Protein AF-0000000069692227 (afdb_homodimer)

Organism: Araneus ventricosus (NCBI:txid182803)

Radius of gyration: 16.49 Å; Cα contacts (8 Å, |Δi|>4): 123; chains: 2; bounding box: 39×41×38 Å

Foldseek 3Di:
DVVVVVVLCVQLVDPVSVVVVLVVLVVVVDPCSVVCCCVSPNQNVLQVCVVCVVVVVVVCVVVVNDDCLSVDPVSVVVSVVVNVVSVVVVD/DVVVVVVLCVQLVDPVNVVVVLVVLVVVVDPCSVVCCCVSPNQNVLQVCVVCVVVVVVVCVVVVNDDCLSVDPVSVVVSVVVNVVSVVVVD

pLDDT: mean 85.36, std 9.93, range [54.22, 96.88]

Sequence (182 aa):
MNLVIKIINSILAKALYHRQFKDFLEEIDSQFSDLLLGLLSRGNVLQGFALCLSEIKTFLNEKSIHHPELEEDKWLQKFNFMVDRYHNETKMNLVIKIINSILAKALYHRQFKDFLEEIDSQFSDLLLGLLSRGNVLQGFALCLSEIKTFLNEKSIHHPELEEDKWLQKFNFMVDRYHNETK

Secondary structure (DSSP, 8-state):
-HHHHHHHHHHHH-HHHHHHHHHHHHHHT-TTHHHHHHHT-HHHHHHHHHHTHHHHHHHHHHTT---GGGG-HHHHHHHHHHHHHHHHH--/-HHHHHHHHHHHH-HHHHHHHHHHHHHHT-TTHHHHHHHT-HHHHHHHHHHTHHHHHHHHHHTT---GGGG-HHHHHHHHHHHHHHHHH--

Structure (mmCIF, N/CA/C/O backbone):
data_AF-0000000069692227-model_v1
#
loop_
_entity.id
_entity.type
_entity.pdbx_description
1 polymer 'General transcription factor II-I repeat domain-containing protein 2A'
#
loop_
_atom_site.group_PDB
_atom_site.id
_atom_site.type_symbol
_atom_site.label_atom_id
_atom_site.label_alt_id
_atom_site.label_comp_id
_atom_site.label_asym_id
_atom_site.label_entity_id
_atom_site.label_seq_id
_atom_site.pdbx_PDB_ins_code
_atom_site.Cartn_x
_atom_site.Cartn_y
_atom_site.Cartn_z
_atom_site.occupancy
_atom_site.B_iso_or_equiv
_atom_site.auth_seq_id
_atom_site.auth_comp_id
_atom_site.auth_asym_id
_atom_site.auth_atom_id
_atom_site.pdbx_PDB_model_num
ATOM 1 N N . MET A 1 1 ? -5.719 8.078 -8.367 1 85.19 1 MET A N 1
ATOM 2 C CA . MET A 1 1 ? -5.168 7.086 -7.441 1 85.19 1 MET A CA 1
ATOM 3 C C . MET A 1 1 ? -3.643 7.105 -7.473 1 85.19 1 MET A C 1
ATOM 5 O O . MET A 1 1 ? -2.994 6.895 -6.445 1 85.19 1 MET A O 1
ATOM 9 N N . ASN A 1 2 ? -3.057 7.688 -8.562 1 87.94 2 ASN A N 1
ATOM 10 C CA . ASN A 1 2 ? -1.614 7.578 -8.75 1 87.94 2 ASN A CA 1
ATOM 11 C C . ASN A 1 2 ? -0.852 8.398 -7.711 1 87.94 2 ASN A C 1
ATOM 13 O O . ASN A 1 2 ? 0.152 7.934 -7.164 1 87.94 2 ASN A O 1
ATOM 17 N N . LEU A 1 3 ? -1.368 9.57 -7.473 1 92.06 3 LEU A N 1
ATOM 18 C CA . LEU A 1 3 ? -0.675 10.406 -6.5 1 92.06 3 LEU A CA 1
ATOM 19 C C . LEU A 1 3 ? -0.77 9.805 -5.102 1 92.06 3 LEU A C 1
ATOM 21 O O . LEU A 1 3 ? 0.198 9.844 -4.336 1 92.06 3 LEU A O 1
ATOM 25 N N . VAL A 1 4 ? -1.927 9.258 -4.82 1 91.12 4 VAL A N 1
ATOM 26 C CA . VAL A 1 4 ? -2.125 8.617 -3.525 1 91.12 4 VAL A CA 1
ATOM 27 C C . VAL A 1 4 ? -1.116 7.484 -3.348 1 91.12 4 VAL A C 1
ATOM 29 O O . VAL A 1 4 ? -0.415 7.422 -2.336 1 91.12 4 VAL A O 1
ATOM 32 N N . ILE A 1 5 ? -0.958 6.688 -4.301 1 87.69 5 ILE A N 1
ATOM 33 C CA . ILE A 1 5 ? -0.042 5.555 -4.266 1 87.69 5 ILE A CA 1
ATOM 34 C C . ILE A 1 5 ? 1.396 6.055 -4.156 1 87.69 5 ILE A C 1
ATOM 36 O O . ILE A 1 5 ? 2.189 5.52 -3.377 1 87.69 5 ILE A O 1
ATOM 40 N N . LYS A 1 6 ? 1.663 7.047 -4.887 1 90.06 6 LYS A N 1
ATOM 41 C CA . LYS A 1 6 ? 3.004 7.625 -4.859 1 90.06 6 LYS A CA 1
ATOM 42 C C . LYS A 1 6 ? 3.365 8.109 -3.457 1 90.06 6 LYS A C 1
ATOM 44 O O . LYS A 1 6 ? 4.477 7.875 -2.98 1 90.06 6 LYS A O 1
ATOM 49 N N . ILE A 1 7 ? 2.508 8.781 -2.879 1 91.38 7 ILE A N 1
ATOM 50 C CA . ILE A 1 7 ? 2.74 9.336 -1.549 1 91.38 7 ILE A CA 1
ATOM 51 C C . ILE A 1 7 ? 2.896 8.203 -0.538 1 91.38 7 ILE A C 1
ATOM 53 O O . ILE A 1 7 ? 3.854 8.18 0.242 1 91.38 7 ILE A O 1
ATOM 57 N N . ILE A 1 8 ? 2 7.273 -0.584 1 88.19 8 ILE A N 1
ATOM 58 C CA . ILE A 1 8 ? 2.064 6.148 0.341 1 88.19 8 ILE A CA 1
ATOM 59 C C . ILE A 1 8 ? 3.375 5.387 0.139 1 88.19 8 ILE A C 1
ATOM 61 O O . ILE A 1 8 ? 4.043 5.023 1.108 1 88.19 8 ILE A O 1
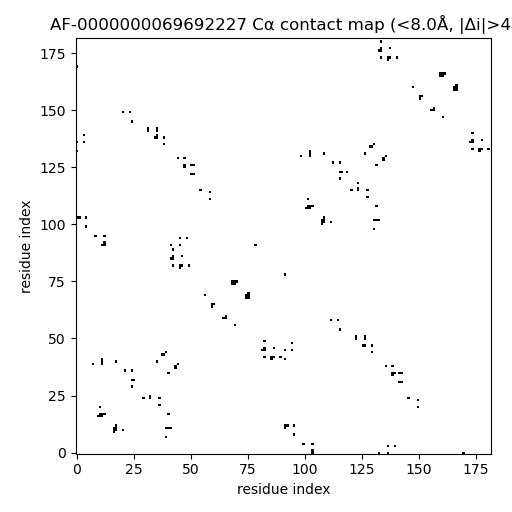ATOM 65 N N . ASN A 1 9 ? 3.803 5.281 -1.058 1 87.69 9 ASN A N 1
ATOM 66 C CA . ASN A 1 9 ? 5.051 4.594 -1.369 1 87.69 9 ASN A CA 1
ATOM 67 C C . ASN A 1 9 ? 6.262 5.359 -0.849 1 87.69 9 ASN A C 1
ATOM 69 O O . ASN A 1 9 ? 7.25 4.758 -0.424 1 87.69 9 ASN A O 1
ATOM 73 N N . SER A 1 10 ? 6.211 6.648 -0.924 1 90.44 10 SER A N 1
ATOM 74 C CA . SER A 1 10 ? 7.332 7.453 -0.444 1 90.44 10 SER A CA 1
ATOM 75 C C . SER A 1 10 ? 7.543 7.27 1.056 1 90.44 10 SER A C 1
ATOM 77 O O . SER A 1 10 ? 8.672 7.34 1.544 1 90.44 10 SER A O 1
ATOM 79 N N . ILE A 1 11 ? 6.48 6.977 1.754 1 88.75 11 ILE A N 1
ATOM 80 C CA . ILE A 1 11 ? 6.535 6.809 3.203 1 88.75 11 ILE A CA 1
ATOM 81 C C . ILE A 1 11 ? 6.957 5.383 3.543 1 88.75 11 ILE A C 1
ATOM 83 O O . ILE A 1 11 ? 7.844 5.172 4.379 1 88.75 11 ILE A O 1
ATOM 87 N N . LEU A 1 12 ? 6.422 4.391 2.846 1 85.94 12 LEU A N 1
ATOM 88 C CA . LEU A 1 12 ? 6.621 2.988 3.189 1 85.94 12 LEU A CA 1
ATOM 89 C C . LEU A 1 12 ? 7.953 2.479 2.654 1 85.94 12 LEU A C 1
ATOM 91 O O . LEU A 1 12 ? 8.586 1.612 3.266 1 85.94 12 LEU A O 1
ATOM 95 N N . ALA A 1 13 ? 8.367 2.994 1.602 1 85.81 13 ALA A N 1
ATOM 96 C CA . ALA A 1 13 ? 9.555 2.457 0.939 1 85.81 13 ALA A CA 1
ATOM 97 C C . ALA A 1 13 ? 10.828 2.871 1.675 1 85.81 13 ALA A C 1
ATOM 99 O O . ALA A 1 13 ? 11.82 2.141 1.667 1 85.81 13 ALA A O 1
ATOM 100 N N . LYS A 1 14 ? 10.797 4.023 2.307 1 86.75 14 LYS A N 1
ATOM 101 C CA . LYS A 1 14 ? 11.945 4.523 3.057 1 86.75 14 LYS A CA 1
ATOM 102 C C . LYS A 1 14 ? 11.773 4.277 4.555 1 86.75 14 LYS A C 1
ATOM 104 O O . LYS A 1 14 ? 10.883 4.852 5.184 1 86.75 14 LYS A O 1
ATOM 109 N N . ALA A 1 15 ? 12.75 3.508 5.09 1 84.06 15 ALA A N 1
ATOM 110 C CA . ALA A 1 15 ? 12.68 3.133 6.5 1 84.06 15 ALA A CA 1
ATOM 111 C C . ALA A 1 15 ? 12.633 4.367 7.395 1 84.06 15 ALA A C 1
ATOM 113 O O . ALA A 1 15 ? 11.883 4.406 8.375 1 84.06 15 ALA A O 1
ATOM 114 N N . LEU A 1 16 ? 13.492 5.336 7.004 1 90.94 16 LEU A N 1
ATOM 115 C CA . LEU A 1 16 ? 13.562 6.543 7.816 1 90.94 16 LEU A CA 1
ATOM 116 C C . LEU A 1 16 ? 12.227 7.277 7.809 1 90.94 16 LEU A C 1
ATOM 118 O O . LEU A 1 16 ? 11.734 7.699 8.859 1 90.94 16 LEU A O 1
ATOM 122 N N . TYR A 1 17 ? 11.57 7.48 6.645 1 89 17 TYR A N 1
ATOM 123 C CA . TYR A 1 17 ? 10.297 8.18 6.539 1 89 17 TYR A CA 1
ATOM 124 C C . TYR A 1 17 ? 9.195 7.422 7.266 1 89 17 TYR A C 1
ATOM 126 O O . TYR A 1 17 ? 8.344 8.023 7.922 1 89 17 TYR A O 1
ATOM 134 N N . HIS A 1 18 ? 9.203 6.188 7.18 1 87.44 18 HIS A N 1
ATOM 135 C CA . HIS A 1 18 ? 8.203 5.383 7.879 1 87.44 18 HIS A CA 1
ATOM 136 C C . HIS A 1 18 ? 8.312 5.566 9.391 1 87.44 18 HIS A C 1
ATOM 138 O O . HIS A 1 18 ? 7.301 5.77 10.07 1 87.44 18 HIS A O 1
ATOM 144 N N . ARG A 1 19 ? 9.516 5.473 9.875 1 88.44 19 ARG A N 1
ATOM 145 C CA . ARG A 1 19 ? 9.727 5.637 11.305 1 88.44 19 ARG A CA 1
ATOM 146 C C . ARG A 1 19 ? 9.305 7.027 11.766 1 88.44 19 ARG A C 1
ATOM 148 O O . ARG A 1 19 ? 8.625 7.168 12.789 1 88.44 19 ARG A O 1
ATOM 155 N N . GLN A 1 20 ? 9.766 8.039 11.023 1 91 20 GLN A N 1
ATOM 156 C CA . GLN A 1 20 ? 9.445 9.414 11.398 1 91 20 GLN A CA 1
ATOM 157 C C . GLN A 1 20 ? 7.941 9.672 11.32 1 91 20 GLN A C 1
ATOM 159 O O . GLN A 1 20 ? 7.391 10.406 12.141 1 91 20 GLN A O 1
ATOM 164 N N . PHE A 1 21 ? 7.262 9.211 10.344 1 88.88 21 PHE A N 1
ATOM 165 C CA . PHE A 1 21 ? 5.816 9.359 10.242 1 88.88 21 PHE A CA 1
ATOM 166 C C . PHE A 1 21 ? 5.113 8.68 11.406 1 88.88 21 PHE A C 1
ATOM 168 O O . PHE A 1 21 ? 4.16 9.219 11.969 1 88.88 21 PHE A O 1
ATOM 175 N N . LYS A 1 22 ? 5.605 7.504 11.664 1 85.31 22 LYS A N 1
ATOM 176 C CA . LYS A 1 22 ? 5.047 6.797 12.82 1 85.31 22 LYS A CA 1
ATOM 177 C C . LYS A 1 22 ? 5.184 7.629 14.086 1 85.31 22 LYS A C 1
ATOM 179 O O . LYS A 1 22 ? 4.223 7.773 14.844 1 85.31 22 LYS A O 1
ATOM 184 N N . ASP A 1 23 ? 6.41 8.109 14.344 1 87.19 23 ASP A N 1
ATOM 185 C CA . ASP A 1 23 ? 6.645 8.961 15.508 1 87.19 23 ASP A CA 1
ATOM 186 C C . ASP A 1 23 ? 5.719 10.172 15.492 1 87.19 23 ASP A C 1
ATOM 188 O O . ASP A 1 23 ? 5.168 10.547 16.531 1 87.19 23 ASP A O 1
ATOM 192 N N . PHE A 1 24 ? 5.57 10.758 14.352 1 88.31 24 PHE A N 1
ATOM 193 C CA . PHE A 1 24 ? 4.719 11.93 14.164 1 88.31 24 PHE A CA 1
ATOM 194 C C . PHE A 1 24 ? 3.271 11.609 14.516 1 88.31 24 PHE A C 1
ATOM 196 O O . PHE A 1 24 ? 2.607 12.383 15.203 1 88.31 24 PHE A O 1
ATOM 203 N N . LEU A 1 25 ? 2.762 10.484 14.141 1 83.94 25 LEU A N 1
ATOM 204 C CA . LEU A 1 25 ? 1.383 10.094 14.414 1 83.94 25 LEU A CA 1
ATOM 205 C C . LEU A 1 25 ? 1.172 9.844 15.898 1 83.94 25 LEU A C 1
ATOM 207 O O . LEU A 1 25 ? 0.106 10.148 16.438 1 83.94 25 LEU A O 1
ATOM 211 N N . GLU A 1 26 ? 2.145 9.227 16.453 1 82.19 26 GLU A N 1
ATOM 212 C CA . GLU A 1 26 ? 2.059 8.945 17.875 1 82.19 26 GLU A CA 1
ATOM 213 C C . GLU A 1 26 ? 2.061 10.227 18.703 1 82.19 26 GLU A C 1
ATOM 215 O O . GLU A 1 26 ? 1.418 10.305 19.75 1 82.19 26 GLU A O 1
ATOM 220 N N . GLU A 1 27 ? 2.693 11.148 18.203 1 83.38 27 GLU A N 1
ATOM 221 C CA . GLU A 1 27 ? 2.812 12.422 18.906 1 83.38 27 GLU A CA 1
ATOM 222 C C . GLU A 1 27 ? 1.522 13.227 18.812 1 83.38 27 GLU A C 1
ATOM 224 O O . GLU A 1 27 ? 1.136 13.906 19.766 1 83.38 27 GLU A O 1
ATOM 229 N N . ILE A 1 28 ? 0.9 13.234 17.719 1 78.5 28 ILE A N 1
ATOM 230 C CA . ILE A 1 28 ? -0.261 14.094 17.5 1 78.5 28 ILE A CA 1
ATOM 231 C C . ILE A 1 28 ? -1.502 13.438 18.109 1 78.5 28 ILE A C 1
ATOM 233 O O . ILE A 1 28 ? -2.518 14.102 18.328 1 78.5 28 ILE A O 1
ATOM 237 N N . ASP A 1 29 ? -1.299 12.25 18.672 1 66.69 29 ASP A N 1
ATOM 238 C CA . ASP A 1 29 ? -2.377 11.523 19.328 1 66.69 29 ASP A CA 1
ATOM 239 C C . ASP A 1 29 ? -3.664 11.586 18.516 1 66.69 29 ASP A C 1
ATOM 241 O O . ASP A 1 29 ? -4.727 11.914 19.047 1 66.69 29 ASP A O 1
ATOM 245 N N . SER A 1 30 ? -3.521 11.469 17.312 1 66.31 30 SER A N 1
ATOM 246 C CA . SER A 1 30 ? -4.727 11.492 16.484 1 66.31 30 SER A CA 1
ATOM 247 C C . SER A 1 30 ? -5.555 10.227 16.672 1 66.31 30 SER A C 1
ATOM 249 O O . SER A 1 30 ? -5.008 9.156 16.953 1 66.31 30 SER A O 1
ATOM 251 N N . GLN A 1 31 ? -6.875 10.43 16.828 1 64.56 31 GLN A N 1
ATOM 252 C CA . GLN A 1 31 ? -7.797 9.305 16.953 1 64.56 31 GLN A CA 1
ATOM 253 C C . GLN A 1 31 ? -7.566 8.289 15.836 1 64.56 31 GLN A C 1
ATOM 255 O O . GLN A 1 31 ? -7.867 7.105 16 1 64.56 31 GLN A O 1
ATOM 260 N N . PHE A 1 32 ? -6.875 8.797 14.766 1 62.09 32 PHE A N 1
ATOM 261 C CA . PHE A 1 32 ? -6.762 7.934 13.594 1 62.09 32 PHE A CA 1
ATOM 262 C C . PHE A 1 32 ? -5.34 7.398 13.453 1 62.09 32 PHE A C 1
ATOM 264 O O . PHE A 1 32 ? -5.043 6.648 12.516 1 62.09 32 PHE A O 1
ATOM 271 N N . SER A 1 33 ? -4.609 7.695 14.453 1 70.5 33 SER A N 1
ATOM 272 C CA . SER A 1 33 ? -3.209 7.301 14.328 1 70.5 33 SER A CA 1
ATOM 273 C C . SER A 1 33 ? -3.072 5.793 14.156 1 70.5 33 SER A C 1
ATOM 275 O O . SER A 1 33 ? -2.346 5.328 13.273 1 70.5 33 SER A O 1
ATOM 277 N N . ASP A 1 34 ? -3.824 5.129 15 1 69 34 ASP A N 1
ATOM 278 C CA . ASP A 1 34 ? -3.732 3.672 14.938 1 69 34 ASP A CA 1
ATOM 279 C C . ASP A 1 34 ? -4.215 3.146 13.594 1 69 34 ASP A C 1
ATOM 281 O O . ASP A 1 34 ? -3.625 2.221 13.031 1 69 34 ASP A O 1
ATOM 285 N N . LEU A 1 35 ? -5.215 3.775 13.156 1 64.31 35 LEU A N 1
ATOM 286 C CA . LEU A 1 35 ? -5.758 3.357 11.867 1 64.31 35 LEU A CA 1
ATOM 287 C C . LEU A 1 35 ? -4.766 3.627 10.742 1 64.31 35 LEU A C 1
ATOM 289 O O . LEU A 1 35 ? -4.531 2.76 9.891 1 64.31 35 LEU A O 1
ATOM 293 N N . LEU A 1 36 ? -4.184 4.734 10.906 1 66.94 36 LEU A N 1
ATOM 294 C CA . LEU A 1 36 ? -3.256 5.129 9.852 1 66.94 36 LEU A CA 1
ATOM 295 C C . LEU A 1 36 ? -2.006 4.254 9.867 1 66.94 36 LEU A C 1
ATOM 297 O O . LEU A 1 36 ? -1.513 3.848 8.812 1 66.94 36 LEU A O 1
ATOM 301 N N . LEU A 1 37 ? -1.654 3.955 11.023 1 70.81 37 LEU A N 1
ATOM 302 C CA . LEU A 1 37 ? -0.485 3.096 11.172 1 70.81 37 LEU A CA 1
ATOM 303 C C . LEU A 1 37 ? -0.765 1.699 10.625 1 70.81 37 LEU A C 1
ATOM 305 O O . LEU A 1 37 ? 0.113 1.074 10.023 1 70.81 37 LEU A O 1
ATOM 309 N N . GLY A 1 38 ? -1.977 1.299 10.789 1 72.38 38 GLY A N 1
ATOM 310 C CA . GLY A 1 38 ? -2.371 0.005 10.258 1 72.38 38 GLY A CA 1
ATOM 311 C C . GLY A 1 38 ? -2.42 -0.026 8.734 1 72.38 38 GLY A C 1
ATOM 312 O O . GLY A 1 38 ? -1.906 -0.958 8.117 1 72.38 38 GLY A O 1
ATOM 313 N N . LEU A 1 39 ? -2.945 1 8.297 1 69.88 39 LEU A N 1
ATOM 314 C CA . LEU A 1 39 ? -3.141 1.066 6.848 1 69.88 39 LEU A CA 1
ATOM 315 C C . LEU A 1 39 ? -1.819 1.332 6.133 1 69.88 39 LEU A C 1
ATOM 317 O O . LEU A 1 39 ? -1.556 0.76 5.074 1 69.88 39 LEU A O 1
ATOM 321 N N . LEU A 1 40 ? -1.002 2.049 6.82 1 74.5 40 LEU A N 1
ATOM 322 C CA . LEU A 1 40 ? 0.253 2.451 6.191 1 74.5 40 LEU A CA 1
ATOM 323 C C . LEU A 1 40 ? 1.44 1.781 6.875 1 74.5 40 LEU A C 1
ATOM 325 O O . LEU A 1 40 ? 2.494 2.4 7.047 1 74.5 40 LEU A O 1
ATOM 329 N N . SER A 1 41 ? 1.267 0.678 7.34 1 79.5 41 SER A N 1
ATOM 330 C CA . SER A 1 41 ? 2.363 -0.031 7.988 1 79.5 41 SER A CA 1
ATOM 331 C C . SER A 1 41 ? 3.074 -0.964 7.012 1 79.5 41 SER A C 1
ATOM 333 O O . SER A 1 41 ? 2.43 -1.619 6.191 1 79.5 41 SER A O 1
ATOM 335 N N . ARG A 1 42 ? 4.383 -1.005 7.184 1 82.88 42 ARG A N 1
ATOM 336 C CA . ARG A 1 42 ? 5.18 -1.941 6.398 1 82.88 42 ARG A CA 1
ATOM 337 C C . ARG A 1 42 ? 4.812 -3.385 6.73 1 82.88 42 ARG A C 1
ATOM 339 O O . ARG A 1 42 ? 4.738 -4.23 5.836 1 82.88 42 ARG A O 1
ATOM 346 N N . GLY A 1 43 ? 4.496 -3.586 7.977 1 82.38 43 GLY A N 1
ATOM 347 C CA . GLY A 1 43 ? 4.148 -4.93 8.406 1 82.38 43 GLY A CA 1
ATOM 348 C C . GLY A 1 43 ? 2.881 -5.457 7.758 1 82.38 43 GLY A C 1
ATOM 349 O O . GLY A 1 43 ? 2.857 -6.582 7.258 1 82.38 43 GLY A O 1
ATOM 350 N N . ASN A 1 44 ? 1.917 -4.648 7.695 1 81.62 44 ASN A N 1
ATOM 351 C CA . ASN A 1 44 ? 0.652 -5.082 7.113 1 81.62 44 ASN A CA 1
ATOM 352 C C . ASN A 1 44 ? 0.778 -5.328 5.613 1 81.62 44 ASN A C 1
ATOM 354 O O . ASN A 1 44 ? 0.231 -6.297 5.09 1 81.62 44 ASN A O 1
ATOM 358 N N . VAL A 1 45 ? 1.443 -4.539 4.992 1 83.88 45 VAL A N 1
ATOM 359 C CA . VAL A 1 45 ? 1.655 -4.691 3.559 1 83.88 45 VAL A CA 1
ATOM 360 C C . VAL A 1 45 ? 2.436 -5.977 3.285 1 83.88 45 VAL A C 1
ATOM 362 O O . VAL A 1 45 ? 2.066 -6.758 2.408 1 83.88 45 VAL A O 1
ATOM 365 N N . LEU A 1 46 ? 3.438 -6.215 4.074 1 87.12 46 LEU A N 1
ATOM 366 C CA . LEU A 1 46 ? 4.266 -7.402 3.898 1 87.12 46 LEU A CA 1
ATOM 367 C C . LEU A 1 46 ? 3.469 -8.672 4.195 1 87.12 46 LEU A C 1
ATOM 369 O O . LEU A 1 46 ? 3.57 -9.656 3.463 1 87.12 46 LEU A O 1
ATOM 373 N N . GLN A 1 47 ? 2.707 -8.578 5.184 1 86.31 47 GLN A N 1
ATOM 374 C CA . GLN A 1 47 ? 1.916 -9.742 5.57 1 86.31 47 GLN A CA 1
ATOM 375 C C . GLN A 1 47 ? 0.86 -10.062 4.52 1 86.31 47 GLN A C 1
ATOM 377 O O . GLN A 1 47 ? 0.637 -11.234 4.191 1 86.31 47 GLN A O 1
ATOM 382 N N . GLY A 1 48 ? 0.191 -9.047 4.102 1 82.25 48 GLY A N 1
ATOM 383 C CA . GLY A 1 48 ? -0.78 -9.266 3.041 1 82.25 48 GLY A CA 1
ATOM 384 C C . GLY A 1 48 ? -0.166 -9.836 1.775 1 82.25 48 GLY A C 1
ATOM 385 O O . GLY A 1 48 ? -0.725 -10.75 1.165 1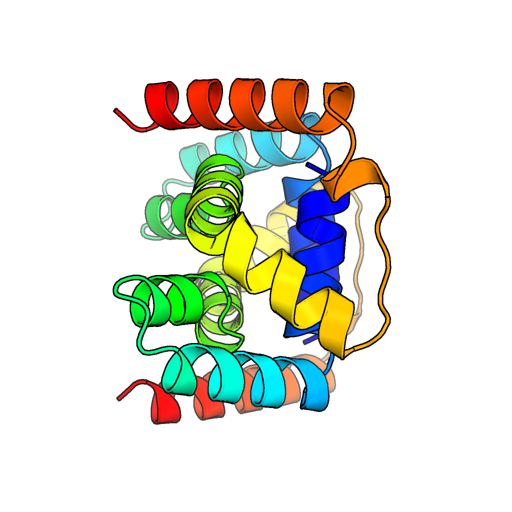 82.25 48 GLY A O 1
ATOM 386 N N . PHE A 1 49 ? 0.928 -9.273 1.45 1 88.38 49 PHE A N 1
ATOM 387 C CA . PHE A 1 49 ? 1.633 -9.75 0.267 1 88.38 49 PHE A CA 1
ATOM 388 C C . PHE A 1 49 ? 2.043 -11.211 0.434 1 88.38 49 PHE A C 1
ATOM 390 O O . PHE A 1 49 ? 1.891 -12.008 -0.489 1 88.38 49 PHE A O 1
ATOM 397 N N . ALA A 1 50 ? 2.539 -11.516 1.614 1 89.5 50 ALA A N 1
ATOM 398 C CA . ALA A 1 50 ? 2.986 -12.883 1.892 1 89.5 50 ALA A CA 1
ATOM 399 C C . ALA A 1 50 ? 1.827 -13.867 1.799 1 89.5 50 ALA A C 1
ATOM 401 O O . ALA A 1 50 ? 1.981 -14.969 1.261 1 89.5 50 ALA A O 1
ATOM 402 N N . LEU A 1 51 ? 0.711 -13.5 2.268 1 84.44 51 LEU A N 1
ATOM 403 C CA . LEU A 1 51 ? -0.467 -14.359 2.301 1 84.44 51 LEU A CA 1
ATOM 404 C C . LEU A 1 51 ? -0.963 -14.656 0.89 1 84.44 51 LEU A C 1
ATOM 406 O O . LEU A 1 51 ? -1.559 -15.703 0.644 1 84.44 51 LEU A O 1
ATOM 410 N N . CYS A 1 52 ? -0.665 -13.766 -0.054 1 86.56 52 CYS A N 1
ATOM 411 C CA . CYS A 1 52 ? -1.191 -13.906 -1.406 1 86.56 52 CYS A CA 1
ATOM 412 C C . CYS A 1 52 ? -0.062 -14.078 -2.416 1 86.56 52 CYS A C 1
ATOM 414 O O . CYS A 1 52 ? -0.268 -13.898 -3.619 1 86.56 52 CYS A O 1
ATOM 416 N N . LEU A 1 53 ? 1.061 -14.383 -1.97 1 90.19 53 LEU A N 1
ATOM 417 C CA . LEU A 1 53 ? 2.248 -14.383 -2.816 1 90.19 53 LEU A CA 1
ATOM 418 C C . LEU A 1 53 ? 2.051 -15.297 -4.023 1 90.19 53 LEU A C 1
ATOM 420 O O . LEU A 1 53 ? 2.355 -14.906 -5.156 1 90.19 53 LEU A O 1
ATOM 424 N N . SER A 1 54 ? 1.538 -16.484 -3.82 1 89.5 54 SER A N 1
ATOM 425 C CA . SER A 1 54 ? 1.346 -17.438 -4.914 1 89.5 54 SER A CA 1
ATOM 426 C C . SER A 1 54 ? 0.334 -16.906 -5.926 1 89.5 54 SER A C 1
ATOM 428 O O . SER A 1 54 ? 0.533 -17.047 -7.137 1 89.5 54 SER A O 1
ATOM 430 N N . GLU A 1 55 ? -0.794 -16.344 -5.43 1 87.56 55 GLU A N 1
ATOM 431 C CA . GLU A 1 55 ? -1.821 -15.781 -6.305 1 87.56 55 GLU A CA 1
ATOM 432 C C . GLU A 1 55 ? -1.289 -14.586 -7.086 1 87.56 55 GLU A C 1
ATOM 434 O O . GLU A 1 55 ? -1.603 -14.422 -8.266 1 87.56 55 GLU A O 1
ATOM 439 N N . ILE A 1 56 ? -0.438 -13.781 -6.457 1 90.25 56 ILE A N 1
ATOM 440 C CA . ILE A 1 56 ? 0.155 -12.617 -7.102 1 90.25 56 ILE A CA 1
ATOM 441 C C . ILE A 1 56 ? 1.103 -13.062 -8.211 1 90.25 56 ILE A C 1
ATOM 443 O O . ILE A 1 56 ? 1.058 -12.531 -9.32 1 90.25 56 ILE A O 1
ATOM 447 N N . LYS A 1 57 ? 1.915 -14.055 -7.863 1 92 57 LYS A N 1
ATOM 448 C CA . LYS A 1 57 ? 2.82 -14.594 -8.875 1 92 57 LYS A CA 1
ATOM 449 C C . LYS A 1 57 ? 2.049 -15.078 -10.102 1 92 57 LYS A C 1
ATOM 451 O O . LYS A 1 57 ? 2.418 -14.781 -11.234 1 92 57 LYS A O 1
ATOM 456 N N . THR A 1 58 ? 1.049 -15.836 -9.805 1 91.81 58 THR A N 1
ATOM 457 C CA . THR A 1 58 ? 0.244 -16.406 -10.883 1 91.81 58 THR A CA 1
ATOM 458 C C . THR A 1 58 ? -0.387 -15.305 -11.727 1 91.81 58 THR A C 1
ATOM 460 O O . THR A 1 58 ? -0.342 -15.359 -12.961 1 91.81 58 THR A O 1
ATOM 463 N N . PHE A 1 59 ? -0.988 -14.352 -11.094 1 91.56 59 PHE A N 1
ATOM 464 C CA . PHE A 1 59 ? -1.632 -13.258 -11.797 1 91.56 59 PHE A CA 1
ATOM 465 C C . PHE A 1 59 ? -0.627 -12.508 -12.672 1 91.56 59 PHE A C 1
ATOM 467 O O . PHE A 1 59 ? -0.917 -12.18 -13.82 1 91.56 59 PHE A O 1
ATOM 474 N N . LEU A 1 60 ? 0.562 -12.227 -12.148 1 94.25 60 LEU A N 1
ATOM 475 C CA . LEU A 1 60 ? 1.587 -11.492 -12.891 1 94.25 60 LEU A CA 1
ATOM 476 C C . LEU A 1 60 ? 2.039 -12.281 -14.109 1 94.25 60 LEU A C 1
ATOM 478 O O . LEU A 1 60 ? 2.238 -11.711 -15.188 1 94.25 60 LEU A O 1
ATOM 482 N N . ASN A 1 61 ? 2.195 -13.516 -13.891 1 93.44 61 ASN A N 1
ATOM 483 C CA . ASN A 1 61 ? 2.574 -14.383 -15.008 1 93.44 61 ASN A CA 1
ATOM 484 C C . ASN A 1 61 ? 1.537 -14.336 -16.125 1 93.44 61 ASN A C 1
ATOM 486 O O . ASN A 1 61 ? 1.891 -14.297 -17.312 1 93.44 61 ASN A O 1
ATOM 490 N N . GLU A 1 62 ? 0.316 -14.406 -15.742 1 91.88 62 GLU A N 1
ATOM 491 C CA . GLU A 1 62 ? -0.761 -14.328 -16.719 1 91.88 62 GLU A CA 1
ATOM 492 C C . GLU A 1 62 ? -0.706 -13.023 -17.5 1 91.88 62 GLU A C 1
ATOM 494 O O . GLU A 1 62 ? -1.078 -12.977 -18.672 1 91.88 62 GLU A O 1
ATOM 499 N N . LYS A 1 63 ? -0.285 -11.977 -16.875 1 92.75 63 LYS A N 1
ATOM 500 C CA . LYS A 1 63 ? -0.205 -10.664 -17.516 1 92.75 63 LYS A CA 1
ATOM 501 C C . LYS A 1 63 ? 1.143 -10.469 -18.203 1 92.75 63 LYS A C 1
ATOM 503 O O . LYS A 1 63 ? 1.407 -9.406 -18.766 1 92.75 63 LYS A O 1
ATOM 508 N N . SER A 1 64 ? 1.987 -11.398 -18.109 1 94.06 64 SER A N 1
ATOM 509 C CA . SER A 1 64 ? 3.316 -11.359 -18.719 1 94.06 64 SER A CA 1
ATOM 510 C C . SER A 1 64 ? 4.188 -10.297 -18.062 1 94.06 64 SER A C 1
ATOM 512 O O . SER A 1 64 ? 4.953 -9.609 -18.75 1 94.06 64 SER A O 1
ATOM 514 N N . ILE A 1 65 ? 3.912 -9.984 -16.875 1 93.06 65 ILE A N 1
ATOM 515 C CA . ILE A 1 65 ? 4.766 -9.141 -16.047 1 93.06 65 ILE A CA 1
ATOM 516 C C . ILE A 1 65 ? 5.715 -10.008 -15.227 1 93.06 65 ILE A C 1
ATOM 518 O O . ILE A 1 65 ? 5.273 -10.773 -14.367 1 93.06 65 ILE A O 1
ATOM 522 N N . HIS A 1 66 ? 6.984 -9.875 -15.523 1 92.75 66 HIS A N 1
ATOM 523 C CA . HIS A 1 66 ? 7.945 -10.789 -14.914 1 92.75 66 HIS A CA 1
ATOM 524 C C . HIS A 1 66 ? 8.883 -10.055 -13.969 1 92.75 66 HIS A C 1
ATOM 526 O O . HIS A 1 66 ? 9.492 -9.055 -14.344 1 92.75 66 HIS A O 1
ATOM 532 N N . HIS A 1 67 ? 8.867 -10.484 -12.711 1 95 67 HIS A N 1
ATOM 533 C CA . HIS A 1 67 ? 9.836 -10.094 -11.695 1 95 67 HIS A CA 1
ATOM 534 C C . HIS A 1 67 ? 10.664 -11.281 -11.234 1 95 67 HIS A C 1
ATOM 536 O O . HIS A 1 67 ? 10.258 -12.008 -10.32 1 95 67 HIS A O 1
ATOM 542 N N . PRO A 1 68 ? 11.859 -11.445 -11.844 1 95.38 68 PRO A N 1
ATOM 543 C CA . PRO A 1 68 ? 12.656 -12.633 -11.523 1 95.38 68 PRO A CA 1
ATOM 544 C C . PRO A 1 68 ? 12.93 -12.773 -10.031 1 95.38 68 PRO A C 1
ATOM 546 O O . PRO A 1 68 ? 13.094 -13.898 -9.531 1 95.38 68 PRO A O 1
ATOM 549 N N . GLU A 1 69 ? 12.93 -11.711 -9.289 1 95.56 69 GLU A N 1
ATOM 550 C CA . GLU A 1 69 ? 13.195 -11.727 -7.855 1 95.56 69 GLU A CA 1
ATOM 551 C C . GLU A 1 69 ? 12.203 -12.625 -7.121 1 95.56 69 GLU A C 1
ATOM 553 O O . GLU A 1 69 ? 12.562 -13.281 -6.141 1 95.56 69 GLU A O 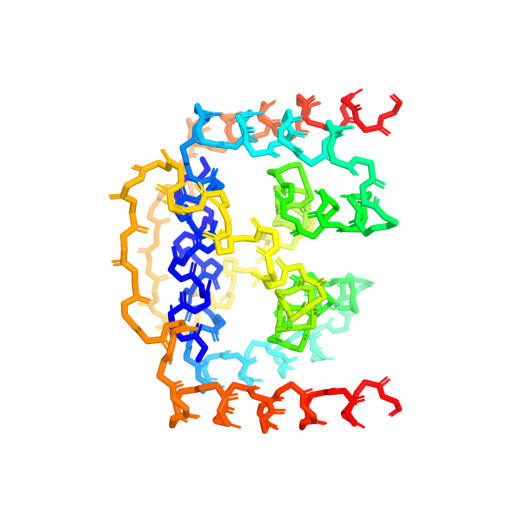1
ATOM 558 N N . LEU A 1 70 ? 11 -12.711 -7.648 1 95.62 70 LEU A N 1
ATOM 559 C CA . LEU A 1 70 ? 9.938 -13.461 -6.988 1 95.62 70 LEU A CA 1
ATOM 560 C C . LEU A 1 70 ? 10.211 -14.961 -7.051 1 95.62 70 LEU A C 1
ATOM 562 O O . LEU A 1 70 ? 9.578 -15.742 -6.348 1 95.62 70 LEU A O 1
ATOM 566 N N . GLU A 1 71 ? 11.195 -15.312 -7.883 1 94.69 71 GLU A N 1
ATOM 567 C CA . GLU A 1 71 ? 11.562 -16.719 -8.023 1 94.69 71 GLU A CA 1
ATOM 568 C C . GLU A 1 71 ? 12.938 -16.984 -7.418 1 94.69 71 GLU A C 1
ATOM 570 O O . GLU A 1 71 ? 13.391 -18.141 -7.371 1 94.69 71 GLU A O 1
ATOM 575 N N . GLU A 1 72 ? 13.656 -16 -7.066 1 96.44 72 GLU A N 1
ATOM 576 C CA . GLU A 1 72 ? 15 -16.125 -6.516 1 96.44 72 GLU A CA 1
ATOM 577 C C . GLU A 1 72 ? 14.961 -16.438 -5.023 1 96.44 72 GLU A C 1
ATOM 579 O O . GLU A 1 72 ? 14.297 -15.734 -4.254 1 96.44 72 GLU A O 1
ATOM 584 N N . ASP A 1 73 ? 15.773 -17.422 -4.637 1 96 73 ASP A N 1
ATOM 585 C CA . ASP A 1 73 ? 15.812 -17.844 -3.238 1 96 73 ASP A CA 1
ATOM 586 C C . ASP A 1 73 ? 16.297 -16.703 -2.336 1 96 73 ASP A C 1
ATOM 588 O O . ASP A 1 73 ? 15.789 -16.531 -1.225 1 96 73 ASP A O 1
ATOM 592 N N . LYS A 1 74 ? 17.266 -16.031 -2.814 1 96.75 74 LYS A N 1
ATOM 593 C CA . LYS A 1 74 ? 17.828 -14.953 -2.002 1 96.75 74 LYS A CA 1
ATOM 594 C C . LYS A 1 74 ? 16.781 -13.891 -1.681 1 96.75 74 LYS A C 1
ATOM 596 O O . LYS A 1 74 ? 16.656 -13.461 -0.533 1 96.75 74 LYS A O 1
ATOM 601 N N . TRP A 1 75 ? 15.984 -13.523 -2.607 1 95.56 75 TRP A N 1
ATOM 602 C CA . TRP A 1 75 ? 14.945 -12.523 -2.387 1 95.56 75 TRP A CA 1
ATOM 603 C C . TRP A 1 75 ? 13.852 -13.062 -1.468 1 95.56 75 TRP A C 1
ATOM 605 O O . TRP A 1 75 ? 13.406 -12.367 -0.55 1 95.56 75 TRP A O 1
ATOM 615 N N . LEU A 1 76 ? 13.5 -14.297 -1.734 1 96.38 76 LEU A N 1
ATOM 616 C CA . LEU A 1 76 ? 12.43 -14.906 -0.947 1 96.38 76 LEU A CA 1
ATOM 617 C C . LEU A 1 76 ? 12.844 -15.031 0.517 1 96.38 76 LEU A C 1
ATOM 619 O O . LEU A 1 76 ? 12.031 -14.805 1.415 1 96.38 76 LEU A O 1
ATOM 623 N N . GLN A 1 77 ? 14.102 -15.375 0.681 1 96.88 77 GLN A N 1
ATOM 624 C CA . GLN A 1 77 ? 14.594 -15.477 2.049 1 96.88 77 GLN A CA 1
ATOM 625 C C . GLN A 1 77 ? 14.578 -14.117 2.744 1 96.88 77 GLN A C 1
ATOM 627 O O . GLN A 1 77 ? 14.18 -14.016 3.906 1 96.88 77 GLN A O 1
ATOM 632 N N . LYS A 1 78 ? 15.062 -13.125 2.088 1 95.44 78 LYS A N 1
ATOM 633 C CA . LYS A 1 78 ? 15.055 -11.773 2.641 1 95.44 78 LYS A CA 1
ATOM 634 C C . LYS A 1 78 ? 13.625 -11.305 2.916 1 95.44 78 LYS A C 1
ATOM 636 O O . LYS A 1 78 ? 13.359 -10.711 3.961 1 95.44 78 LYS A O 1
ATOM 641 N N . PHE A 1 79 ? 12.758 -11.578 1.95 1 95.06 79 PHE A N 1
ATOM 642 C CA . PHE A 1 79 ? 11.352 -11.227 2.096 1 95.06 79 PHE A CA 1
ATOM 643 C C . PHE A 1 79 ? 10.742 -11.906 3.316 1 95.06 79 PHE A C 1
ATOM 645 O O . PHE A 1 79 ? 10.102 -11.258 4.145 1 95.06 79 PHE A O 1
ATOM 652 N N . ASN A 1 80 ? 11.008 -13.234 3.492 1 95.12 80 ASN A N 1
ATOM 653 C CA . ASN A 1 80 ? 10.477 -13.977 4.625 1 95.12 80 ASN A CA 1
ATOM 654 C C . ASN A 1 80 ? 11.047 -13.477 5.949 1 95.12 80 ASN A C 1
ATOM 656 O O . ASN A 1 80 ? 10.344 -13.461 6.961 1 95.12 80 ASN A O 1
ATOM 660 N N . PHE A 1 81 ? 12.289 -13.164 5.859 1 94.31 81 PHE A N 1
ATOM 661 C CA . PHE A 1 81 ? 12.914 -12.586 7.043 1 94.31 81 PHE A CA 1
ATOM 662 C C . PHE A 1 81 ? 12.211 -11.305 7.457 1 94.31 81 PHE A C 1
ATOM 664 O O . PHE A 1 81 ? 11.953 -11.078 8.641 1 94.31 81 PHE A O 1
ATOM 671 N N . MET A 1 82 ? 11.906 -10.438 6.539 1 91.31 82 MET A N 1
ATOM 672 C CA . MET A 1 82 ? 11.219 -9.18 6.812 1 91.31 82 MET A CA 1
ATOM 673 C C . MET A 1 82 ? 9.812 -9.43 7.34 1 91.31 82 MET A C 1
ATOM 675 O O . MET A 1 82 ? 9.383 -8.789 8.305 1 91.31 82 MET A O 1
ATOM 679 N N . VAL A 1 83 ? 9.109 -10.375 6.738 1 91.06 83 VAL A N 1
ATOM 680 C CA . VAL A 1 83 ? 7.758 -10.711 7.168 1 91.06 83 VAL A CA 1
ATOM 681 C C . VAL A 1 83 ? 7.773 -11.156 8.625 1 91.06 83 VAL A C 1
ATOM 683 O O . VAL A 1 83 ? 6.941 -10.711 9.43 1 91.06 83 VAL A O 1
ATOM 686 N N . ASP A 1 84 ? 8.695 -11.977 8.93 1 91.75 84 ASP A N 1
ATOM 687 C CA . ASP A 1 84 ? 8.812 -12.5 10.289 1 91.75 84 ASP A CA 1
ATOM 688 C C . ASP A 1 84 ? 9.133 -11.375 11.273 1 91.75 84 ASP A C 1
ATOM 690 O O . ASP A 1 84 ? 8.648 -11.383 12.414 1 91.75 84 ASP A O 1
ATOM 694 N N . ARG A 1 85 ? 9.898 -10.453 10.859 1 88.81 85 ARG A N 1
ATOM 695 C CA . ARG A 1 85 ? 10.297 -9.344 11.719 1 88.81 85 ARG A CA 1
ATOM 696 C C . ARG A 1 85 ? 9.102 -8.477 12.086 1 88.81 85 ARG A C 1
ATOM 698 O O . ARG A 1 85 ? 8.914 -8.125 13.258 1 88.81 85 ARG A O 1
ATOM 705 N N . TYR A 1 86 ? 8.266 -8.148 11.148 1 81.06 86 TYR A N 1
ATOM 706 C CA . TYR A 1 86 ? 7.121 -7.285 11.406 1 81.06 86 TYR A CA 1
ATOM 707 C C . TYR A 1 86 ? 6 -8.055 12.094 1 81.06 86 TYR A C 1
ATOM 709 O O . TYR A 1 86 ? 5.211 -7.48 12.844 1 81.06 86 TYR A O 1
ATOM 717 N N . HIS A 1 87 ? 5.797 -9.352 11.836 1 77.5 87 HIS A N 1
ATOM 718 C CA . HIS A 1 87 ? 4.832 -10.188 12.539 1 77.5 87 HIS A CA 1
ATOM 719 C C . HIS A 1 87 ? 5.094 -10.188 14.039 1 77.5 87 HIS A C 1
ATOM 721 O O . HIS A 1 87 ? 4.156 -10.125 14.844 1 77.5 87 HIS A O 1
ATOM 727 N N . ASN A 1 88 ? 6.312 -10.148 14.367 1 71.62 88 ASN A N 1
ATOM 728 C CA . ASN A 1 88 ? 6.711 -10.148 15.773 1 71.62 88 ASN A CA 1
ATOM 729 C C . ASN A 1 88 ? 6.492 -8.781 16.422 1 71.62 88 ASN A C 1
ATOM 731 O O . ASN A 1 88 ? 6.266 -8.695 17.625 1 71.62 88 ASN A O 1
ATOM 735 N N . GLU A 1 89 ? 6.523 -7.711 15.688 1 64.56 89 GLU A N 1
ATOM 736 C CA . GLU A 1 89 ? 6.332 -6.355 16.188 1 64.56 89 GLU A CA 1
ATOM 737 C C . GLU A 1 89 ? 4.859 -6.066 16.453 1 64.56 89 GLU A C 1
ATOM 739 O O . GLU A 1 89 ? 4.523 -5.23 17.297 1 64.56 89 GLU A O 1
ATOM 744 N N . THR A 1 90 ? 3.902 -6.676 15.734 1 58.44 90 THR A N 1
ATOM 745 C CA . THR A 1 90 ? 2.475 -6.418 15.883 1 58.44 90 THR A CA 1
ATOM 746 C C . THR A 1 90 ? 1.881 -7.289 16.984 1 58.44 90 THR A C 1
ATOM 748 O O . THR A 1 90 ? 0.696 -7.172 17.312 1 58.44 90 THR A O 1
ATOM 751 N N . LYS A 1 91 ? 2.607 -8.156 17.594 1 56.34 91 LYS A N 1
ATOM 752 C CA . LYS A 1 91 ? 2.193 -8.93 18.766 1 56.34 91 LYS A CA 1
ATOM 753 C C . LYS A 1 91 ? 2.516 -8.188 20.062 1 56.34 91 LYS A C 1
ATOM 755 O O . LYS A 1 91 ? 3.48 -7.422 20.125 1 56.34 91 LYS A O 1
ATOM 760 N N . MET B 1 1 ? 11.383 -4.336 0.487 1 85.56 1 MET B N 1
ATOM 761 C CA . MET B 1 1 ? 10.062 -3.711 0.514 1 85.56 1 MET B CA 1
ATOM 762 C C . MET B 1 1 ? 9.75 -3.045 -0.821 1 85.56 1 MET B C 1
ATOM 764 O O . MET B 1 1 ? 8.609 -3.1 -1.293 1 85.56 1 MET B O 1
ATOM 768 N N . ASN B 1 2 ? 10.805 -2.697 -1.604 1 88.69 2 ASN B N 1
ATOM 769 C CA . ASN B 1 2 ? 10.586 -1.896 -2.805 1 88.69 2 ASN B CA 1
ATOM 770 C C . ASN B 1 2 ? 9.867 -2.691 -3.887 1 88.69 2 ASN B C 1
ATOM 772 O O . ASN B 1 2 ? 8.961 -2.172 -4.543 1 88.69 2 ASN B O 1
ATOM 776 N N . LEU B 1 3 ? 10.289 -3.908 -4.031 1 92.31 3 LEU B N 1
ATOM 777 C CA . LEU B 1 3 ? 9.641 -4.715 -5.062 1 92.31 3 LEU B CA 1
ATOM 778 C C . LEU B 1 3 ? 8.188 -4.996 -4.699 1 92.31 3 LEU B C 1
ATOM 780 O O . LEU B 1 3 ? 7.312 -4.977 -5.566 1 92.31 3 LEU B O 1
ATOM 784 N N . VAL B 1 4 ? 7.973 -5.234 -3.424 1 91.31 4 VAL B N 1
ATOM 785 C CA . VAL B 1 4 ? 6.613 -5.477 -2.947 1 91.31 4 VAL B CA 1
ATOM 786 C C . VAL B 1 4 ? 5.73 -4.273 -3.266 1 91.31 4 VAL B C 1
ATOM 788 O O . VAL B 1 4 ? 4.656 -4.422 -3.852 1 91.31 4 VAL B O 1
ATOM 791 N N . ILE B 1 5 ? 6.184 -3.129 -2.994 1 87.81 5 ILE B N 1
ATOM 792 C CA . ILE B 1 5 ? 5.445 -1.893 -3.229 1 87.81 5 ILE B CA 1
ATOM 793 C C . ILE B 1 5 ? 5.23 -1.697 -4.727 1 87.81 5 ILE B C 1
ATOM 795 O O . ILE B 1 5 ? 4.133 -1.335 -5.16 1 87.81 5 ILE B O 1
ATOM 799 N N . LYS B 1 6 ? 6.227 -1.971 -5.441 1 90.25 6 LYS B N 1
ATOM 800 C CA . LYS B 1 6 ? 6.137 -1.835 -6.891 1 90.25 6 LYS B CA 1
ATOM 801 C C . LYS B 1 6 ? 5.043 -2.736 -7.461 1 90.25 6 LYS B C 1
ATOM 803 O O . LYS B 1 6 ? 4.262 -2.309 -8.312 1 90.25 6 LYS B O 1
ATOM 808 N N . ILE B 1 7 ? 5.031 -3.891 -7.055 1 91.5 7 ILE B N 1
ATOM 809 C CA . ILE B 1 7 ? 4.066 -4.867 -7.547 1 91.5 7 ILE B CA 1
ATOM 810 C C . ILE B 1 7 ? 2.656 -4.449 -7.133 1 91.5 7 ILE B C 1
ATOM 812 O O . ILE B 1 7 ? 1.744 -4.41 -7.961 1 91.5 7 ILE B O 1
ATOM 816 N N . ILE B 1 8 ? 2.496 -4.125 -5.898 1 88.12 8 ILE B N 1
ATOM 817 C CA . ILE B 1 8 ? 1.188 -3.709 -5.406 1 88.12 8 ILE B CA 1
ATOM 818 C C . ILE B 1 8 ? 0.724 -2.467 -6.164 1 88.12 8 ILE B C 1
ATOM 820 O O . ILE B 1 8 ? -0.438 -2.377 -6.57 1 88.12 8 ILE B O 1
ATOM 824 N N . ASN B 1 9 ? 1.625 -1.604 -6.465 1 87.62 9 ASN B N 1
ATOM 825 C CA . ASN B 1 9 ? 1.299 -0.391 -7.203 1 87.62 9 ASN B CA 1
ATOM 826 C C . ASN B 1 9 ? 0.889 -0.705 -8.641 1 87.62 9 ASN B C 1
ATOM 828 O O . ASN B 1 9 ? 0.012 -0.043 -9.195 1 87.62 9 ASN B O 1
ATOM 832 N N . SER B 1 10 ? 1.53 -1.648 -9.234 1 90.38 10 SER B N 1
ATOM 833 C CA . SER B 1 10 ? 1.191 -2.006 -10.602 1 90.38 10 SER B CA 1
ATOM 834 C C . SER B 1 10 ? -0.24 -2.521 -10.703 1 90.38 10 SER B C 1
ATOM 836 O O . SER B 1 10 ? -0.908 -2.32 -11.719 1 90.38 10 SER B O 1
ATOM 838 N N . ILE B 1 11 ? -0.717 -3.115 -9.648 1 88.62 11 ILE B N 1
ATOM 839 C CA . ILE B 1 11 ? -2.057 -3.691 -9.625 1 88.62 11 ILE B CA 1
ATOM 840 C C . ILE B 1 11 ? -3.078 -2.605 -9.289 1 88.62 11 ILE B C 1
ATOM 842 O O . ILE B 1 11 ? -4.109 -2.484 -9.961 1 88.62 11 ILE B O 1
ATOM 846 N N . LEU B 1 12 ? -2.783 -1.753 -8.344 1 85.69 12 LEU B N 1
ATOM 847 C CA . LEU B 1 12 ? -3.74 -0.786 -7.816 1 85.69 12 LEU B CA 1
ATOM 848 C C . LEU B 1 12 ? -3.814 0.446 -8.711 1 85.69 12 LEU B C 1
ATOM 850 O O . LEU B 1 12 ? -4.867 1.073 -8.828 1 85.69 12 LEU B O 1
ATOM 854 N N . ALA B 1 13 ? -2.779 0.768 -9.312 1 85.62 13 ALA B N 1
ATOM 855 C CA . ALA B 1 13 ? -2.719 2.018 -10.062 1 85.62 13 ALA B CA 1
ATOM 856 C C . ALA B 1 13 ? -3.482 1.9 -11.383 1 85.62 13 ALA B C 1
ATOM 858 O O . ALA B 1 13 ? -4.023 2.889 -11.883 1 85.62 13 ALA B O 1
ATOM 859 N N . LYS B 1 14 ? -3.508 0.719 -11.93 1 86.38 14 LYS B N 1
ATOM 860 C CA . LYS B 1 14 ? -4.215 0.478 -13.188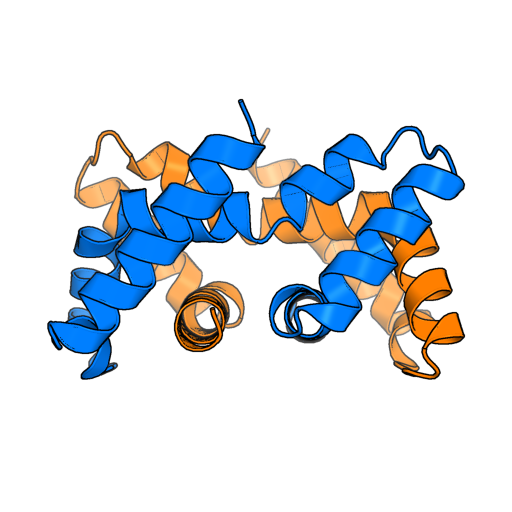 1 86.38 14 LYS B CA 1
ATOM 861 C C . LYS B 1 14 ? -5.582 -0.151 -12.93 1 86.38 14 LYS B C 1
ATOM 863 O O . LYS B 1 14 ? -5.672 -1.279 -12.445 1 86.38 14 LYS B O 1
ATOM 868 N N . ALA B 1 15 ? -6.629 0.588 -13.406 1 83.69 15 ALA B N 1
ATOM 869 C CA . ALA B 1 15 ? -8 0.142 -13.172 1 83.69 15 ALA B CA 1
ATOM 870 C C . ALA B 1 15 ? -8.227 -1.251 -13.75 1 83.69 15 ALA B C 1
ATOM 872 O O . ALA B 1 15 ? -8.883 -2.09 -13.125 1 83.69 15 ALA B O 1
ATOM 873 N N . LEU B 1 16 ? -7.668 -1.416 -14.984 1 90.5 16 LEU B N 1
ATOM 874 C CA . LEU B 1 16 ? -7.863 -2.701 -15.648 1 90.5 16 LEU B CA 1
ATOM 875 C C . LEU B 1 16 ? -7.215 -3.828 -14.844 1 90.5 16 LEU B C 1
ATOM 877 O O . LEU B 1 16 ? -7.828 -4.879 -14.641 1 90.5 16 LEU B O 1
ATOM 881 N N . TYR B 1 17 ? -5.977 -3.689 -14.375 1 88.88 17 TYR B N 1
ATOM 882 C CA . TYR B 1 17 ? -5.277 -4.719 -13.617 1 88.88 17 TYR B CA 1
ATOM 883 C C . TYR B 1 17 ? -5.977 -4.988 -12.289 1 88.88 17 TYR B C 1
ATOM 885 O O . TYR B 1 17 ? -6.078 -6.137 -11.859 1 88.88 17 TYR B O 1
ATOM 893 N N . HIS B 1 18 ? -6.426 -4.023 -11.68 1 87.31 18 HIS B N 1
ATOM 894 C CA . HIS B 1 18 ? -7.145 -4.195 -10.422 1 87.31 18 HIS B CA 1
ATOM 895 C C . HIS B 1 18 ? -8.398 -5.035 -10.609 1 87.31 18 HIS B C 1
ATOM 897 O O . HIS B 1 18 ? -8.656 -5.961 -9.844 1 87.31 18 HIS B O 1
ATOM 903 N N . ARG B 1 19 ? -9.156 -4.664 -11.609 1 88.12 19 ARG B N 1
ATOM 904 C CA . ARG B 1 19 ? -10.383 -5.406 -11.891 1 88.12 19 ARG B CA 1
ATOM 905 C C . ARG B 1 19 ? -10.078 -6.863 -12.219 1 88.12 19 ARG B C 1
ATOM 907 O O . ARG B 1 19 ? -10.742 -7.77 -11.711 1 88.12 19 ARG B O 1
ATOM 914 N N . GLN B 1 20 ? -9.102 -7.074 -13.125 1 90.81 20 GLN B N 1
ATOM 915 C CA . GLN B 1 20 ? -8.75 -8.43 -13.531 1 90.81 20 GLN B CA 1
ATOM 916 C C . GLN B 1 20 ? -8.211 -9.242 -12.352 1 90.81 20 GLN B C 1
ATOM 918 O O . GLN B 1 20 ? -8.477 -10.438 -12.25 1 90.81 20 GLN B O 1
ATOM 923 N N . PHE B 1 21 ? -7.41 -8.703 -11.523 1 88.81 21 PHE B N 1
ATOM 924 C CA . PHE B 1 21 ? -6.906 -9.398 -10.352 1 88.81 21 PHE B CA 1
ATOM 925 C C . PHE B 1 21 ? -8.047 -9.766 -9.406 1 88.81 21 PHE B C 1
ATOM 927 O O . PHE B 1 21 ? -8.07 -10.867 -8.859 1 88.81 21 PHE B O 1
ATOM 934 N N . LYS B 1 22 ? -8.891 -8.797 -9.25 1 85.12 22 LYS B N 1
ATOM 935 C CA . LYS B 1 22 ? -10.062 -9.078 -8.422 1 85.12 22 LYS B CA 1
ATOM 936 C C . LYS B 1 22 ? -10.844 -10.266 -8.961 1 85.12 22 LYS B C 1
ATOM 938 O O . LYS B 1 22 ? -11.203 -11.172 -8.211 1 85.12 22 LYS B O 1
ATOM 943 N N . ASP B 1 23 ? -11.156 -10.219 -10.273 1 87.06 23 ASP B N 1
ATOM 944 C CA . ASP B 1 23 ? -11.859 -11.328 -10.906 1 87.06 23 ASP B CA 1
ATOM 945 C C . ASP B 1 23 ? -11.102 -12.641 -10.711 1 87.06 23 ASP B C 1
ATOM 947 O O . ASP B 1 23 ? -11.711 -13.68 -10.422 1 87.06 23 ASP B O 1
ATOM 951 N N . PHE B 1 24 ? -9.812 -12.594 -10.875 1 88.31 24 PHE B N 1
ATOM 952 C CA . PHE B 1 24 ? -8.938 -13.75 -10.719 1 88.31 24 PHE B CA 1
ATOM 953 C C . PHE B 1 24 ? -9.039 -14.312 -9.305 1 88.31 24 PHE B C 1
ATOM 955 O O . PHE B 1 24 ? -9.133 -15.531 -9.125 1 88.31 24 PHE B O 1
ATOM 962 N N . LEU B 1 25 ? -9.07 -13.5 -8.289 1 83.88 25 LEU B N 1
ATOM 963 C CA . LEU B 1 25 ? -9.141 -13.945 -6.898 1 83.88 25 LEU B CA 1
ATOM 964 C C . LEU B 1 25 ? -10.492 -14.586 -6.598 1 83.88 25 LEU B C 1
ATOM 966 O O . LEU B 1 25 ? -10.578 -15.547 -5.832 1 83.88 25 LEU B O 1
ATOM 970 N N . GLU B 1 26 ? -11.477 -13.961 -7.141 1 81.94 26 GLU B N 1
ATOM 971 C CA . GLU B 1 26 ? -12.82 -14.484 -6.934 1 81.94 26 GLU B CA 1
ATOM 972 C C . GLU B 1 26 ? -12.984 -15.859 -7.582 1 81.94 26 GLU B C 1
ATOM 974 O O . GLU B 1 26 ? -13.719 -16.703 -7.074 1 81.94 26 GLU B O 1
ATOM 979 N N . GLU B 1 27 ? -12.305 -16.031 -8.594 1 83.44 27 GLU B N 1
ATOM 980 C CA . GLU B 1 27 ? -12.406 -17.281 -9.328 1 83.44 27 GLU B CA 1
ATOM 981 C C . GLU B 1 27 ? -11.656 -18.406 -8.617 1 83.44 27 GLU B C 1
ATOM 983 O O . GLU B 1 27 ? -12.102 -19.562 -8.633 1 83.44 27 GLU B O 1
ATOM 988 N N . ILE B 1 28 ? -10.562 -18.141 -8.062 1 78.44 28 ILE B N 1
ATOM 989 C CA . ILE B 1 28 ? -9.734 -19.188 -7.48 1 78.44 28 ILE B CA 1
ATOM 990 C C . ILE B 1 28 ? -10.25 -19.547 -6.086 1 78.44 28 ILE B C 1
ATOM 992 O O . ILE B 1 28 ? -9.914 -20.594 -5.539 1 78.44 28 ILE B O 1
ATOM 996 N N . ASP B 1 29 ? -11.312 -18.859 -5.695 1 66.81 29 ASP B N 1
ATOM 997 C CA . ASP B 1 29 ? -11.969 -19.125 -4.418 1 66.81 29 ASP B CA 1
ATOM 998 C C . ASP B 1 29 ? -10.938 -19.328 -3.309 1 66.81 29 ASP B C 1
ATOM 1000 O O . ASP B 1 29 ? -11.008 -20.312 -2.562 1 66.81 29 ASP B O 1
ATOM 1004 N N . SER B 1 30 ? -9.969 -18.578 -3.357 1 65.94 30 SER B N 1
ATOM 1005 C CA . SER B 1 30 ? -8.977 -18.719 -2.299 1 65.94 30 SER B CA 1
ATOM 1006 C C . SER B 1 30 ? -9.516 -18.219 -0.962 1 65.94 30 SER B C 1
ATOM 1008 O O . SER B 1 30 ? -10.336 -17.312 -0.925 1 65.94 30 SER B O 1
ATOM 1010 N N . GLN B 1 31 ? -9.32 -19.047 0.088 1 63.66 31 GLN B N 1
ATOM 1011 C CA . GLN B 1 31 ? -9.711 -18.656 1.436 1 63.66 31 GLN B CA 1
ATOM 1012 C C . GLN B 1 31 ? -9.227 -17.234 1.755 1 63.66 31 GLN B C 1
ATOM 1014 O O . GLN B 1 31 ? -9.828 -16.547 2.572 1 63.66 31 GLN B O 1
ATOM 1019 N N . PHE B 1 32 ? -8.211 -16.812 0.927 1 61.22 32 PHE B N 1
ATOM 1020 C CA . PHE B 1 32 ? -7.582 -15.547 1.272 1 61.22 32 PHE B CA 1
ATOM 1021 C C . PHE B 1 32 ? -8.023 -14.445 0.312 1 61.22 32 PHE B C 1
ATOM 1023 O O . PHE B 1 32 ? -7.633 -13.289 0.47 1 61.22 32 PHE B O 1
ATOM 1030 N N . SER B 1 33 ? -8.922 -14.852 -0.519 1 69.69 33 SER B N 1
ATOM 1031 C CA . SER B 1 33 ? -9.297 -13.883 -1.541 1 69.69 33 SER B CA 1
ATOM 1032 C C . SER B 1 33 ? -9.836 -12.602 -0.913 1 69.69 33 SER B C 1
ATOM 1034 O O . SER B 1 33 ? -9.445 -11.5 -1.305 1 69.69 33 SER B O 1
ATOM 1036 N N . ASP B 1 34 ? -10.703 -12.836 0.06 1 68.25 34 ASP B N 1
ATOM 1037 C CA . ASP B 1 34 ? -11.305 -11.672 0.691 1 68.25 34 ASP B CA 1
ATOM 1038 C C . ASP B 1 34 ? -10.25 -10.82 1.399 1 68.25 34 ASP B C 1
ATOM 1040 O O . ASP B 1 34 ? -10.297 -9.594 1.349 1 68.25 34 ASP B O 1
ATOM 1044 N N . LEU B 1 35 ? -9.375 -11.523 1.975 1 63.41 35 LEU B N 1
ATOM 1045 C CA . LEU B 1 35 ? -8.312 -10.812 2.68 1 63.41 35 LEU B CA 1
ATOM 1046 C C . LEU B 1 35 ? -7.438 -10.039 1.703 1 63.41 35 LEU B C 1
ATOM 1048 O O . LEU B 1 35 ? -7.117 -8.867 1.942 1 63.41 35 LEU B O 1
ATOM 1052 N N . LEU B 1 36 ? -7.23 -10.703 0.64 1 65.81 36 LEU B N 1
ATOM 1053 C CA . LEU B 1 36 ? -6.355 -10.086 -0.351 1 65.81 36 LEU B CA 1
ATOM 1054 C C . LEU B 1 36 ? -7.031 -8.883 -1.002 1 65.81 36 LEU B C 1
ATOM 1056 O O . LEU B 1 36 ? -6.395 -7.852 -1.219 1 65.81 36 LEU B O 1
ATOM 1060 N N . LEU B 1 37 ? -8.258 -9.07 -1.187 1 69.69 37 LEU B N 1
ATOM 1061 C CA . LEU B 1 37 ? -9.023 -7.98 -1.783 1 69.69 37 LEU B CA 1
ATOM 1062 C C . LEU B 1 37 ? -9.07 -6.777 -0.851 1 69.69 37 LEU B C 1
ATOM 1064 O O . LEU B 1 37 ? -9.016 -5.633 -1.307 1 69.69 37 LEU B O 1
ATOM 1068 N N . GLY B 1 38 ? -9.07 -7.078 0.413 1 71.69 38 GLY B N 1
ATOM 1069 C CA . GLY B 1 38 ? -9.062 -6.008 1.396 1 71.69 38 GLY B CA 1
ATOM 1070 C C . GLY B 1 38 ? -7.742 -5.273 1.469 1 71.69 38 GLY B C 1
ATOM 1071 O O . GLY B 1 38 ? -7.707 -4.043 1.489 1 71.69 38 GLY B O 1
ATOM 1072 N N . LEU B 1 39 ? -6.805 -6.066 1.408 1 69.31 39 LEU B N 1
ATOM 1073 C CA . LEU B 1 39 ? -5.469 -5.508 1.566 1 69.31 39 LEU B CA 1
ATOM 1074 C C . LEU B 1 39 ? -5.031 -4.777 0.301 1 69.31 39 LEU B C 1
ATOM 1076 O O . LEU B 1 39 ? -4.402 -3.719 0.374 1 69.31 39 LEU B O 1
ATOM 1080 N N . LEU B 1 40 ? -5.508 -5.273 -0.771 1 74.31 40 LEU B N 1
ATOM 1081 C CA . LEU B 1 40 ? -5.074 -4.715 -2.047 1 74.31 40 LEU B CA 1
ATOM 1082 C C . LEU B 1 40 ? -6.23 -4.027 -2.762 1 74.31 40 LEU B C 1
ATOM 1084 O O . LEU B 1 40 ? -6.375 -4.148 -3.98 1 74.31 40 LEU B O 1
ATOM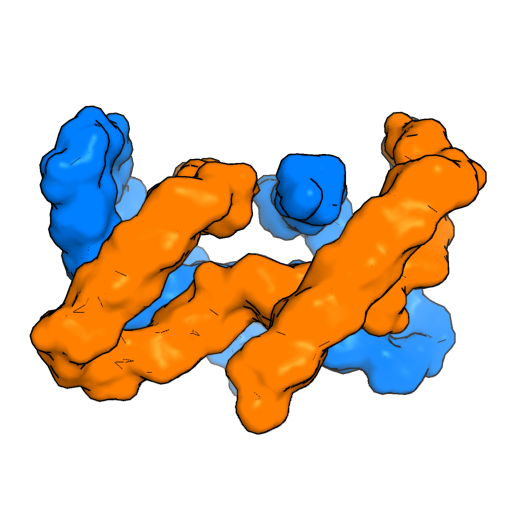 1088 N N . SER B 1 41 ? -7.062 -3.482 -2.057 1 79.44 41 SER B N 1
ATOM 1089 C CA . SER B 1 41 ? -8.195 -2.793 -2.67 1 79.44 41 SER B CA 1
ATOM 1090 C C . SER B 1 41 ? -7.922 -1.298 -2.803 1 79.44 41 SER B C 1
ATOM 1092 O O . SER B 1 41 ? -7.34 -0.685 -1.906 1 79.44 41 SER B O 1
ATOM 1094 N N . ARG B 1 42 ? -8.414 -0.755 -3.914 1 82.88 42 ARG B N 1
ATOM 1095 C CA . ARG B 1 42 ? -8.328 0.687 -4.125 1 82.88 42 ARG B CA 1
ATOM 1096 C C . ARG B 1 42 ? -9.164 1.439 -3.094 1 82.88 42 ARG B C 1
ATOM 1098 O O . ARG B 1 42 ? -8.75 2.488 -2.598 1 82.88 42 ARG B O 1
ATOM 1105 N N . GLY B 1 43 ? -10.266 0.822 -2.75 1 82.25 43 GLY B N 1
ATOM 1106 C CA . GLY B 1 43 ? -11.148 1.461 -1.785 1 82.25 43 GLY B CA 1
ATOM 1107 C C . GLY B 1 43 ? -10.508 1.631 -0.418 1 82.25 43 GLY B C 1
ATOM 1108 O O . GLY B 1 43 ? -10.57 2.713 0.169 1 82.25 43 GLY B O 1
ATOM 1109 N N . ASN B 1 44 ? -9.859 0.636 0.011 1 81.62 44 ASN B N 1
ATOM 1110 C CA . ASN B 1 44 ? -9.242 0.702 1.333 1 81.62 44 ASN B CA 1
ATOM 1111 C C . ASN B 1 44 ? -8.086 1.698 1.366 1 81.62 44 ASN B C 1
ATOM 1113 O O . ASN B 1 44 ? -7.941 2.455 2.328 1 81.62 44 ASN B O 1
ATOM 1117 N N . VAL B 1 45 ? -7.363 1.711 0.411 1 83.88 45 VAL B N 1
ATOM 1118 C CA . VAL B 1 45 ? -6.238 2.637 0.326 1 83.88 45 VAL B CA 1
ATOM 1119 C C . VAL B 1 45 ? -6.754 4.074 0.289 1 83.88 45 VAL B C 1
ATOM 1121 O O . VAL B 1 45 ? -6.254 4.938 1.012 1 83.88 45 VAL B O 1
ATOM 1124 N N . LEU B 1 46 ? -7.781 4.297 -0.477 1 87.19 46 LEU B N 1
ATOM 1125 C CA . LEU B 1 46 ? -8.344 5.637 -0.608 1 87.19 46 LEU B CA 1
ATOM 1126 C C . LEU B 1 46 ? -8.977 6.09 0.704 1 87.19 46 LEU B C 1
ATOM 1128 O O . LEU B 1 46 ? -8.805 7.242 1.113 1 87.19 46 LEU B O 1
ATOM 1132 N N . GLN B 1 47 ? -9.609 5.203 1.308 1 86.44 47 GLN B N 1
ATOM 1133 C CA . GLN B 1 47 ? -10.273 5.539 2.564 1 86.44 47 GLN B CA 1
ATOM 1134 C C . GLN B 1 47 ? -9.258 5.852 3.656 1 86.44 47 GLN B C 1
ATOM 1136 O O . GLN B 1 47 ? -9.43 6.801 4.422 1 86.44 47 GLN B O 1
ATOM 1141 N N . GLY B 1 48 ? -8.289 5 3.746 1 82.75 48 GLY B N 1
ATOM 1142 C CA . GLY B 1 48 ? -7.242 5.273 4.719 1 82.75 48 GLY B CA 1
ATOM 1143 C C . GLY B 1 48 ? -6.539 6.598 4.48 1 82.75 48 GLY B C 1
ATOM 1144 O O . GLY B 1 48 ? -6.285 7.348 5.426 1 82.75 48 GLY B O 1
ATOM 1145 N N . PHE B 1 49 ? -6.258 6.809 3.248 1 88.44 49 PHE B N 1
ATOM 1146 C CA . PHE B 1 49 ? -5.609 8.062 2.887 1 88.44 49 PHE B CA 1
ATOM 1147 C C . PHE B 1 49 ? -6.488 9.25 3.246 1 88.44 49 PHE B C 1
ATOM 1149 O O . PHE B 1 49 ? -6.004 10.25 3.789 1 88.44 49 PHE B O 1
ATOM 1156 N N . ALA B 1 50 ? -7.758 9.117 2.951 1 89.69 50 ALA B N 1
ATOM 1157 C CA . ALA B 1 50 ? -8.703 10.203 3.225 1 89.69 50 ALA B CA 1
ATOM 1158 C C . ALA B 1 50 ? -8.789 10.484 4.723 1 89.69 50 ALA B C 1
ATOM 1160 O O . ALA B 1 50 ? -8.836 11.648 5.133 1 89.69 50 ALA B O 1
ATOM 1161 N N . LEU B 1 51 ? -8.781 9.492 5.496 1 84.69 51 LEU B N 1
ATOM 1162 C CA . LEU B 1 51 ? -8.914 9.609 6.945 1 84.69 51 LEU B CA 1
ATOM 1163 C C . LEU B 1 51 ? -7.707 10.32 7.547 1 84.69 51 LEU B C 1
ATOM 1165 O O . LEU B 1 51 ? -7.824 10.984 8.578 1 84.69 51 LEU B O 1
ATOM 1169 N N . CYS B 1 52 ? -6.562 10.258 6.879 1 86.88 52 CYS B N 1
ATOM 1170 C CA . CYS B 1 52 ? -5.332 10.805 7.434 1 86.88 52 CYS B CA 1
ATOM 1171 C C . CYS B 1 52 ? -4.785 11.922 6.543 1 86.88 52 CYS B C 1
ATOM 1173 O O . CYS B 1 52 ? -3.615 12.289 6.652 1 86.88 52 CYS B O 1
ATOM 1175 N N . LEU B 1 53 ? -5.57 12.422 5.711 1 90.38 53 LEU B N 1
ATOM 1176 C CA . LEU B 1 53 ? -5.105 13.359 4.691 1 90.38 53 LEU B CA 1
ATOM 1177 C C . LEU B 1 53 ? -4.406 14.555 5.328 1 90.38 53 LEU B C 1
ATOM 1179 O O . LEU B 1 53 ? -3.324 14.953 4.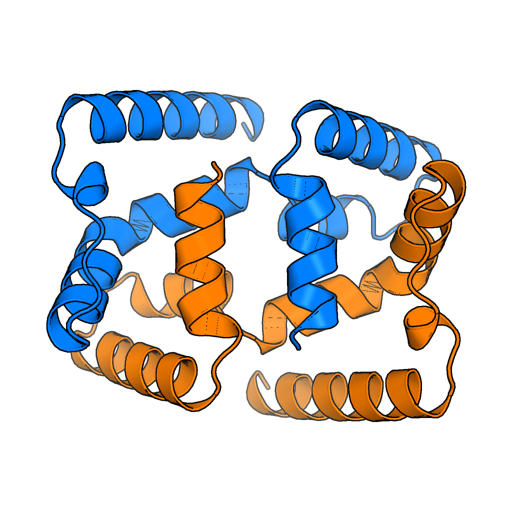887 1 90.38 53 LEU B O 1
ATOM 1183 N N . SER B 1 54 ? -4.992 15.125 6.352 1 89.56 54 SER B N 1
ATOM 1184 C CA . SER B 1 54 ? -4.41 16.297 7 1 89.56 54 SER B CA 1
ATOM 1185 C C . SER B 1 54 ? -3.062 15.961 7.629 1 89.56 54 SER B C 1
ATOM 1187 O O . SER B 1 54 ? -2.117 16.75 7.539 1 89.56 54 SER B O 1
ATOM 1189 N N . GLU B 1 55 ? -2.957 14.812 8.312 1 87.69 55 GLU B N 1
ATOM 1190 C CA . GLU B 1 55 ? -1.712 14.375 8.938 1 87.69 55 GLU B CA 1
ATOM 1191 C C . GLU B 1 55 ? -0.637 14.094 7.895 1 87.69 55 GLU B C 1
ATOM 1193 O O . GLU B 1 55 ? 0.534 14.422 8.094 1 87.69 55 GLU B O 1
ATOM 1198 N N . ILE B 1 56 ? -1.03 13.547 6.766 1 90.5 56 ILE B N 1
ATOM 1199 C CA . ILE B 1 56 ? -0.106 13.242 5.68 1 90.5 56 ILE B CA 1
ATOM 1200 C C . ILE B 1 56 ? 0.44 14.539 5.086 1 90.5 56 ILE B C 1
ATOM 1202 O O . ILE B 1 56 ? 1.648 14.672 4.879 1 90.5 56 ILE B O 1
ATOM 1206 N N . LYS B 1 57 ? -0.49 15.461 4.867 1 92.06 57 LYS B N 1
ATOM 1207 C CA . LYS B 1 57 ? -0.061 16.766 4.355 1 92.06 57 LYS B CA 1
ATOM 1208 C C . LYS B 1 57 ? 0.967 17.406 5.285 1 92.06 57 LYS B C 1
ATOM 1210 O O . LYS B 1 57 ? 1.997 17.906 4.824 1 92.06 57 LYS B O 1
ATOM 1215 N N . THR B 1 58 ? 0.625 17.391 6.52 1 91.75 58 THR B N 1
ATOM 1216 C CA . THR B 1 58 ? 1.499 18.016 7.516 1 91.75 58 THR B CA 1
ATOM 1217 C C . THR B 1 58 ? 2.865 17.328 7.527 1 91.75 58 THR B C 1
ATOM 1219 O O . THR B 1 58 ? 3.898 18 7.523 1 91.75 58 THR B O 1
ATOM 1222 N N . PHE B 1 59 ? 2.873 16.047 7.555 1 91.56 59 PHE B N 1
ATOM 1223 C CA . PHE B 1 59 ? 4.121 15.297 7.578 1 91.56 59 PHE B CA 1
ATOM 1224 C C . PHE B 1 59 ? 4.961 15.602 6.34 1 91.56 59 PHE B C 1
ATOM 1226 O O . PHE B 1 59 ? 6.172 15.797 6.441 1 91.56 59 PHE B O 1
ATOM 1233 N N . LEU B 1 60 ? 4.344 15.633 5.18 1 94.38 60 LEU B N 1
ATOM 1234 C CA . LEU B 1 60 ? 5.059 15.898 3.936 1 94.38 60 LEU B CA 1
ATOM 1235 C C . LEU B 1 60 ? 5.672 17.297 3.943 1 94.38 60 LEU B C 1
ATOM 1237 O O . LEU B 1 60 ? 6.805 17.484 3.498 1 94.38 60 LEU B O 1
ATOM 1241 N N . ASN B 1 61 ? 4.914 18.188 4.418 1 93.56 61 ASN B N 1
ATOM 1242 C CA . ASN B 1 61 ? 5.418 19.547 4.527 1 93.56 61 ASN B CA 1
ATOM 1243 C C . ASN B 1 61 ? 6.656 19.625 5.422 1 93.56 61 ASN B C 1
ATOM 1245 O O . ASN B 1 61 ? 7.613 20.328 5.105 1 93.56 61 ASN B O 1
ATOM 1249 N N . GLU B 1 62 ? 6.57 18.953 6.508 1 91.81 62 GLU B N 1
ATOM 1250 C CA . GLU B 1 62 ? 7.715 18.922 7.414 1 91.81 62 GLU B CA 1
ATOM 1251 C C . GLU B 1 62 ? 8.945 18.344 6.727 1 91.81 62 GLU B C 1
ATOM 1253 O O . GLU B 1 62 ? 10.078 18.719 7.039 1 91.81 62 GLU B O 1
ATOM 1258 N N . LYS B 1 63 ? 8.758 17.438 5.844 1 92.88 63 LYS B N 1
ATOM 1259 C CA . LYS B 1 63 ? 9.867 16.797 5.133 1 92.88 63 LYS B CA 1
ATOM 1260 C C . LYS B 1 63 ? 10.227 17.578 3.867 1 92.88 63 LYS B C 1
ATOM 1262 O O . LYS B 1 63 ? 11.117 17.172 3.119 1 92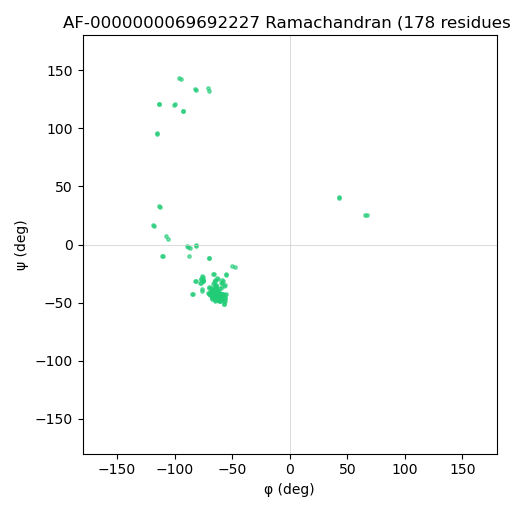.88 63 LYS B O 1
ATOM 1267 N N . SER B 1 64 ? 9.547 18.609 3.602 1 94 64 SER B N 1
ATOM 1268 C CA . SER B 1 64 ? 9.766 19.453 2.436 1 94 64 SER B CA 1
ATOM 1269 C C . SER B 1 64 ? 9.461 18.719 1.143 1 94 64 SER B C 1
ATOM 1271 O O . SER B 1 64 ? 10.172 18.875 0.146 1 94 64 SER B O 1
ATOM 1273 N N . ILE B 1 65 ? 8.625 17.75 1.224 1 93 65 ILE B N 1
ATOM 1274 C CA . ILE B 1 65 ? 8.078 17.078 0.054 1 93 65 ILE B CA 1
ATOM 1275 C C . ILE B 1 65 ? 6.762 17.734 -0.354 1 93 65 ILE B C 1
ATOM 1277 O O . ILE B 1 65 ? 5.777 17.688 0.385 1 93 65 ILE B O 1
ATOM 1281 N N . HIS B 1 66 ? 6.777 18.328 -1.518 1 92.56 66 HIS B N 1
ATOM 1282 C CA . HIS B 1 66 ? 5.625 19.141 -1.909 1 92.56 66 HIS B CA 1
ATOM 1283 C C . HIS B 1 66 ? 4.902 18.516 -3.102 1 92.56 66 HIS B C 1
ATOM 1285 O O . HIS B 1 66 ? 5.523 18.219 -4.125 1 92.56 66 HIS B O 1
ATOM 1291 N N . HIS B 1 67 ? 3.635 18.203 -2.895 1 94.94 67 HIS B N 1
ATOM 1292 C CA . HIS B 1 67 ? 2.697 17.828 -3.947 1 94.94 67 HIS B CA 1
ATOM 1293 C C . HIS B 1 67 ? 1.576 18.859 -4.082 1 94.94 67 HIS B C 1
ATOM 1295 O O . HIS B 1 67 ? 0.565 18.766 -3.381 1 94.94 67 HIS B O 1
ATOM 1301 N N . PRO B 1 68 ? 1.748 19.797 -5.031 1 95.25 68 PRO B N 1
ATOM 1302 C CA . PRO B 1 68 ? 0.765 20.875 -5.141 1 95.25 68 PRO B CA 1
ATOM 1303 C C . PRO B 1 68 ? -0.661 20.359 -5.324 1 95.25 68 PRO B C 1
ATOM 1305 O O . PRO B 1 68 ? -1.619 21.031 -4.93 1 95.25 68 PRO B O 1
ATOM 1308 N N . GLU B 1 69 ? -0.827 19.188 -5.863 1 95.44 69 GLU B N 1
ATOM 1309 C CA . GLU B 1 69 ? -2.141 18.609 -6.105 1 95.44 69 GLU B CA 1
ATOM 1310 C C . GLU B 1 69 ? -2.939 18.484 -4.809 1 95.44 69 GLU B C 1
ATOM 1312 O O . GLU B 1 69 ? -4.16 18.656 -4.812 1 95.44 69 GLU B O 1
ATOM 1317 N N . LEU B 1 70 ? -2.221 18.281 -3.713 1 95.5 70 LEU B N 1
ATOM 1318 C CA . LEU B 1 70 ? -2.877 18.062 -2.428 1 95.5 70 LEU B CA 1
ATOM 1319 C C . LEU B 1 70 ? -3.545 19.344 -1.931 1 95.5 70 LEU B C 1
ATOM 1321 O O . LEU B 1 70 ? -4.352 19.312 -1 1 95.5 70 LEU B O 1
ATOM 1325 N N . GLU B 1 71 ? -3.221 20.438 -2.584 1 94.62 71 GLU B N 1
ATOM 1326 C CA . GLU B 1 71 ? -3.805 21.719 -2.213 1 94.62 71 GLU B CA 1
ATOM 1327 C C . GLU B 1 71 ? -4.77 22.219 -3.285 1 94.62 71 GLU B C 1
ATOM 1329 O O . GLU B 1 71 ? -5.43 23.25 -3.107 1 94.62 71 GLU B O 1
ATOM 1334 N N . GLU B 1 72 ? -4.82 21.625 -4.414 1 96.31 72 GLU B N 1
ATOM 1335 C CA . GLU B 1 72 ? -5.664 22.016 -5.539 1 96.31 72 GLU B CA 1
ATOM 1336 C C . GLU B 1 72 ? -7.086 21.484 -5.367 1 96.31 72 GLU B C 1
ATOM 1338 O O . GLU B 1 72 ? -7.293 20.297 -5.145 1 96.31 72 GLU B O 1
ATOM 1343 N N . ASP B 1 73 ? -8.039 22.391 -5.59 1 95.81 73 ASP B N 1
ATOM 1344 C CA . ASP B 1 73 ? -9.445 22.031 -5.434 1 95.81 73 ASP B CA 1
ATOM 1345 C C . ASP B 1 73 ? -9.844 20.938 -6.422 1 95.81 73 ASP B C 1
ATOM 1347 O O . ASP B 1 73 ? -10.617 20.047 -6.086 1 95.81 73 ASP B O 1
ATOM 1351 N N . LYS B 1 74 ? -9.352 21.094 -7.594 1 96.75 74 LYS B N 1
ATOM 1352 C CA . LYS B 1 74 ? -9.727 20.141 -8.625 1 96.75 74 LYS B CA 1
ATOM 1353 C C . LYS B 1 74 ? -9.289 18.719 -8.242 1 96.75 74 LYS B C 1
ATOM 1355 O O . LYS B 1 74 ? -10.07 17.766 -8.367 1 96.75 74 LYS B O 1
ATOM 1360 N N . TRP B 1 75 ? -8.148 18.547 -7.723 1 95.62 75 TRP B N 1
ATOM 1361 C CA . TRP B 1 75 ? -7.656 17.234 -7.316 1 95.62 75 TRP B CA 1
ATOM 1362 C C . TRP B 1 75 ? -8.43 16.719 -6.113 1 95.62 75 TRP B C 1
ATOM 1364 O O . TRP B 1 75 ? -8.82 15.539 -6.074 1 95.62 75 TRP B O 1
ATOM 1374 N N . LEU B 1 76 ? -8.641 17.609 -5.191 1 96.44 76 LEU B N 1
ATOM 1375 C CA . LEU B 1 76 ? -9.336 17.219 -3.973 1 96.44 76 LEU B CA 1
ATOM 1376 C C . LEU B 1 76 ? -10.758 16.766 -4.289 1 96.44 76 LEU B C 1
ATOM 1378 O O . LEU B 1 76 ? -11.25 15.789 -3.705 1 96.44 76 LEU B O 1
ATOM 1382 N N . GLN B 1 77 ? -11.375 17.484 -5.203 1 96.75 77 GLN B N 1
ATOM 1383 C CA . GLN B 1 77 ? -12.719 17.094 -5.605 1 96.75 77 GLN B CA 1
ATOM 1384 C C . GLN B 1 77 ? -12.719 15.711 -6.27 1 96.75 77 GLN B C 1
ATOM 1386 O O . GLN B 1 77 ? -13.586 14.883 -5.992 1 96.75 77 GLN B O 1
ATOM 1391 N N . LYS B 1 78 ? -11.82 15.508 -7.172 1 95.44 78 LYS B N 1
ATOM 1392 C CA . LYS B 1 78 ? -11.703 14.211 -7.836 1 95.44 78 LYS B CA 1
ATOM 1393 C C . LYS B 1 78 ? -11.398 13.102 -6.832 1 95.44 78 LYS B C 1
ATOM 1395 O O . LYS B 1 78 ? -11.977 12.016 -6.902 1 95.44 78 LYS B O 1
ATOM 1400 N N . PHE B 1 79 ? -10.492 13.414 -5.91 1 95 79 PHE B N 1
ATOM 1401 C CA . PHE B 1 79 ? -10.133 12.477 -4.859 1 95 79 PHE B CA 1
ATOM 1402 C C . PHE B 1 79 ? -11.352 12.109 -4.016 1 95 79 PHE B C 1
ATOM 1404 O O . PHE B 1 79 ? -11.633 10.93 -3.797 1 95 79 PHE B O 1
ATOM 1411 N N . ASN B 1 80 ? -12.1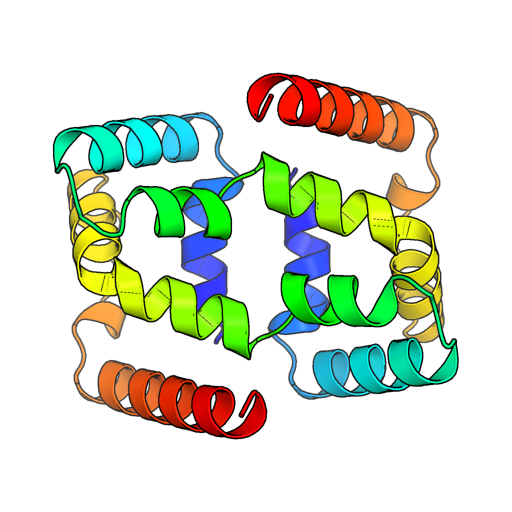33 13.117 -3.617 1 95.19 80 ASN B N 1
ATOM 1412 C CA . ASN B 1 80 ? -13.32 12.883 -2.803 1 95.19 80 ASN B CA 1
ATOM 1413 C C . ASN B 1 80 ? -14.375 12.094 -3.568 1 95.19 80 ASN B C 1
ATOM 1415 O O . ASN B 1 80 ? -15.086 11.273 -2.986 1 95.19 80 ASN B O 1
ATOM 1419 N N . PHE B 1 81 ? -14.453 12.445 -4.789 1 94.38 81 PHE B N 1
ATOM 1420 C CA . PHE B 1 81 ? -15.367 11.688 -5.637 1 94.38 81 PHE B CA 1
ATOM 1421 C C . PHE B 1 81 ? -14.984 10.211 -5.66 1 94.38 81 PHE B C 1
ATOM 1423 O O . PHE B 1 81 ? -15.859 9.344 -5.566 1 94.38 81 PHE B O 1
ATOM 1430 N N . MET B 1 82 ? -13.75 9.898 -5.809 1 91.44 82 MET B N 1
ATOM 1431 C CA . MET B 1 82 ? -13.266 8.516 -5.84 1 91.44 82 MET B CA 1
ATOM 1432 C C . MET B 1 82 ? -13.5 7.832 -4.496 1 91.44 82 MET B C 1
ATOM 1434 O O . MET B 1 82 ? -13.953 6.688 -4.449 1 91.44 82 MET B O 1
ATOM 1438 N N . VAL B 1 83 ? -13.234 8.547 -3.408 1 91.06 83 VAL B N 1
ATOM 1439 C CA . VAL B 1 83 ? -13.438 7.996 -2.07 1 91.06 83 VAL B CA 1
ATOM 1440 C C . VAL B 1 83 ? -14.906 7.605 -1.891 1 91.06 83 VAL B C 1
ATOM 1442 O O . VAL B 1 83 ? -15.211 6.516 -1.401 1 91.06 83 VAL B O 1
ATOM 1445 N N . ASP B 1 84 ? -15.742 8.484 -2.305 1 91.75 84 ASP B N 1
ATOM 1446 C CA . ASP B 1 84 ? -17.172 8.242 -2.176 1 91.75 84 ASP B CA 1
ATOM 1447 C C . ASP B 1 84 ? -17.609 7.051 -3.023 1 91.75 84 ASP B C 1
ATOM 1449 O O . ASP B 1 84 ? -18.484 6.277 -2.617 1 91.75 84 ASP B O 1
ATOM 1453 N N . ARG B 1 85 ? -17.031 6.895 -4.125 1 88.94 85 ARG B N 1
ATOM 1454 C CA . ARG B 1 85 ? -17.391 5.809 -5.035 1 88.94 85 ARG B CA 1
ATOM 1455 C C . ARG B 1 85 ? -17.031 4.453 -4.426 1 88.94 85 ARG B C 1
ATOM 1457 O O . ARG B 1 85 ? -17.844 3.527 -4.449 1 88.94 85 ARG B O 1
ATOM 1464 N N . TYR B 1 86 ? -15.891 4.312 -3.863 1 81.38 86 TYR B N 1
ATOM 1465 C CA . TYR B 1 86 ? -15.461 3.037 -3.301 1 81.38 86 TYR B CA 1
ATOM 1466 C C . TYR B 1 86 ? -16.125 2.777 -1.957 1 81.38 86 TYR B C 1
ATOM 1468 O O . TYR B 1 86 ? -16.344 1.625 -1.569 1 81.38 86 TYR B O 1
ATOM 1476 N N . HIS B 1 87 ? -16.406 3.783 -1.14 1 78.56 87 HIS B N 1
ATOM 1477 C CA . HIS B 1 87 ? -17.156 3.631 0.1 1 78.56 87 HIS B CA 1
ATOM 1478 C C . HIS B 1 87 ? -18.516 2.996 -0.157 1 78.56 87 HIS B C 1
ATOM 1480 O O . HIS B 1 87 ? -18.953 2.135 0.606 1 78.56 87 HIS B O 1
ATOM 1486 N N . ASN B 1 88 ? -19.078 3.316 -1.252 1 73.25 88 ASN B N 1
ATOM 1487 C CA . ASN B 1 88 ? -20.375 2.789 -1.631 1 73.25 88 ASN B CA 1
ATOM 1488 C C . ASN B 1 88 ? -20.281 1.352 -2.137 1 73.25 88 ASN B C 1
ATOM 1490 O O . ASN B 1 88 ? -21.234 0.578 -2.014 1 73.25 88 ASN B O 1
ATOM 1494 N N . GLU B 1 89 ? -19.203 0.94 -2.719 1 64.81 89 GLU B N 1
ATOM 1495 C CA . GLU B 1 89 ? -19 -0.412 -3.23 1 64.81 89 GLU B CA 1
ATOM 1496 C C . GLU B 1 89 ? -18.734 -1.399 -2.096 1 64.81 89 GLU B C 1
ATOM 1498 O O . GLU B 1 89 ? -19.016 -2.596 -2.234 1 64.81 89 GLU B O 1
ATOM 1503 N N . THR B 1 90 ? -18.172 -1.056 -0.944 1 57.62 90 THR B N 1
ATOM 1504 C CA . THR B 1 90 ? -17.844 -1.927 0.181 1 57.62 90 THR B CA 1
ATOM 1505 C C . THR B 1 90 ? -19.047 -2.049 1.126 1 57.62 90 THR B C 1
ATOM 1507 O O . THR B 1 90 ? -19.016 -2.834 2.076 1 57.62 90 THR B O 1
ATOM 1510 N N . LYS B 1 91 ? -20.078 -1.29 0.989 1 54.22 91 LYS B N 1
ATOM 1511 C CA . LYS B 1 91 ? -21.344 -1.483 1.7 1 54.22 91 LYS B CA 1
ATOM 1512 C C . LYS B 1 91 ? -22.188 -2.566 1.037 1 54.22 91 LYS B C 1
ATOM 1514 O O . LYS B 1 91 ? -22.156 -2.721 -0.185 1 54.22 91 LYS B O 1
#

Solvent-accessible surface area (backbone atoms only — not comparable to full-atom values): 10129 Å² total; per-residue (Å²): 106,58,65,60,50,50,52,53,43,59,32,57,61,34,68,67,46,36,52,52,50,49,54,50,33,63,68,66,61,43,92,50,30,65,56,44,47,54,69,64,25,62,45,49,54,41,46,48,47,61,77,37,41,70,60,49,52,51,53,31,52,76,68,71,49,84,60,71,55,83,73,33,64,69,48,49,50,53,50,50,52,51,39,54,54,33,58,59,66,77,99,106,58,67,59,52,49,52,54,43,58,33,56,61,33,67,66,47,37,53,51,50,50,53,50,35,62,67,66,61,43,94,50,28,66,56,44,47,54,70,65,27,63,44,50,53,41,45,47,47,62,75,37,40,70,60,49,51,52,52,30,53,75,68,71,49,84,61,70,54,83,75,33,66,70,47,49,51,53,49,50,51,51,40,54,54,34,57,60,67,76,100